Protein AF-A0A1C6A263-F1 (afdb_monomer)

pLDDT: mean 91.58, std 9.67, range [44.56, 97.38]

Secondary structure (DSSP, 8-state):
--TTEEEEETTEEEEGGGEEEE-SSEEEEE-TTS-EEEEEPPTTTHHHHHHHHHHHHHH-

Mean predicted aligned error: 3.46 Å

Nearest PDB structures (foldseek):
  2a5h-assembly1_B  TM=7.674E-01  e=4.767E+00  Clostridium subterminale
  5ejy-assembly1_A  TM=5.185E-01  e=2.514E+00  Dictyostelium disc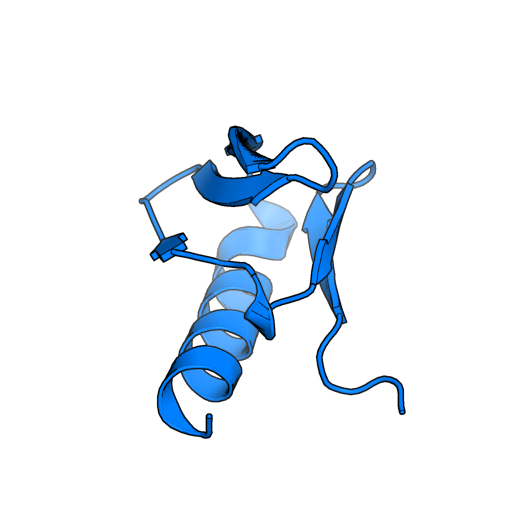oideum
  7n4d-assembly3_C  TM=5.639E-01  e=4.194E+00  Naegleria fowleri
  6y2q-assembly1_B  TM=4.890E-01  e=6.157E+00  Escherichia coli K-12

Sequence (60 aa):
MGRSFVRIHQRYLVNGKKVTHIGRTSLDILGQNREMQNLPISRALKETATTKLARIMLIG

Foldseek 3Di:
DPLQWADFDPPDIDRLVQWPDDDPFWTWGQDPVRDIDIGGGDPVCNVVRVVSSVVSVVVD

Structure (mmCIF, N/CA/C/O backbone):
data_AF-A0A1C6A263-F1
#
_entry.id   AF-A0A1C6A263-F1
#
loop_
_atom_site.group_PDB
_atom_site.id
_atom_site.type_symbol
_atom_site.label_atom_id
_atom_site.label_alt_id
_atom_site.label_comp_id
_atom_site.label_asym_id
_atom_site.label_entity_id
_atom_site.label_seq_id
_atom_site.pdbx_PDB_ins_code
_atom_site.Cartn_x
_atom_site.Cartn_y
_atom_site.Cartn_z
_atom_site.occupancy
_atom_site.B_iso_or_equiv
_atom_site.auth_seq_id
_atom_site.auth_comp_id
_atom_site.auth_asym_id
_atom_site.auth_atom_id
_atom_site.pdbx_PDB_model_num
ATOM 1 N N . MET A 1 1 ? -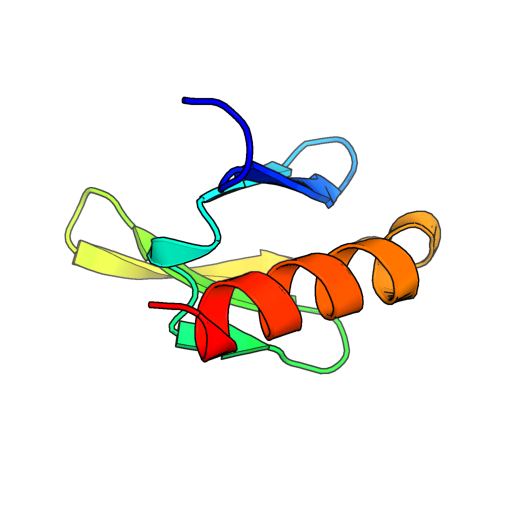13.392 -11.767 -2.456 1.00 44.56 1 MET A N 1
ATOM 2 C CA . MET A 1 1 ? -13.031 -11.069 -1.200 1.00 44.56 1 MET A CA 1
ATOM 3 C C . MET A 1 1 ? -11.513 -10.947 -0.923 1.00 44.56 1 MET A C 1
ATOM 5 O O . MET A 1 1 ? -11.163 -10.477 0.145 1.00 44.56 1 MET A O 1
ATOM 9 N N . GLY A 1 2 ? -10.590 -11.263 -1.856 1.00 59.16 2 GLY A N 1
ATOM 10 C CA . GLY A 1 2 ? -9.127 -11.170 -1.611 1.00 59.16 2 GLY A CA 1
ATOM 11 C C . GLY A 1 2 ? -8.333 -10.179 -2.481 1.00 59.16 2 GLY A C 1
ATOM 12 O O . GLY A 1 2 ? -7.123 -10.074 -2.329 1.00 59.16 2 GLY A O 1
ATOM 13 N N . ARG A 1 3 ? -8.978 -9.453 -3.408 1.00 66.12 3 ARG A N 1
ATOM 14 C CA . ARG A 1 3 ? -8.281 -8.602 -4.400 1.00 66.12 3 ARG A CA 1
ATOM 15 C C . ARG A 1 3 ? -7.792 -7.253 -3.854 1.00 66.12 3 ARG A C 1
ATOM 17 O O . ARG A 1 3 ? -7.032 -6.578 -4.535 1.00 66.12 3 ARG A O 1
ATOM 24 N N . SER A 1 4 ? -8.225 -6.861 -2.657 1.00 87.12 4 SER A N 1
ATOM 25 C CA . SER A 1 4 ? -7.889 -5.571 -2.046 1.00 87.12 4 SER A CA 1
ATOM 26 C C . SER A 1 4 ? -6.648 -5.611 -1.156 1.00 87.12 4 SER A C 1
ATOM 28 O O . SER A 1 4 ? -6.150 -4.550 -0.802 1.00 87.12 4 SER A O 1
ATOM 30 N N . PHE A 1 5 ? -6.134 -6.786 -0.781 1.00 92.88 5 PHE A N 1
ATOM 31 C CA . PHE A 1 5 ? -4.927 -6.883 0.043 1.00 92.88 5 PHE A CA 1
ATOM 32 C C . PHE A 1 5 ? -3.675 -7.025 -0.823 1.00 92.88 5 PHE A C 1
ATOM 34 O O . PHE A 1 5 ? -3.616 -7.859 -1.726 1.00 92.88 5 PHE A O 1
ATOM 41 N N . VAL A 1 6 ? -2.654 -6.224 -0.527 1.00 95.19 6 VAL A N 1
ATOM 42 C CA . VAL A 1 6 ? -1.382 -6.199 -1.253 1.00 95.19 6 VAL A CA 1
ATOM 43 C C . VAL A 1 6 ? -0.240 -6.397 -0.266 1.00 95.19 6 VAL A C 1
ATOM 45 O O . VAL A 1 6 ? -0.149 -5.718 0.756 1.00 95.19 6 VAL A O 1
ATOM 48 N N . ARG A 1 7 ? 0.645 -7.353 -0.558 1.00 96.25 7 ARG A N 1
ATOM 49 C CA . ARG A 1 7 ? 1.886 -7.545 0.198 1.00 96.25 7 ARG A CA 1
ATOM 50 C C . ARG A 1 7 ? 2.915 -6.520 -0.274 1.00 96.25 7 ARG A C 1
ATOM 52 O O . ARG A 1 7 ? 3.206 -6.455 -1.465 1.00 96.25 7 ARG A O 1
ATOM 59 N N . ILE A 1 8 ? 3.449 -5.742 0.663 1.00 95.88 8 ILE A N 1
ATOM 60 C CA . ILE A 1 8 ? 4.351 -4.606 0.383 1.00 95.88 8 ILE A CA 1
ATOM 61 C C . ILE A 1 8 ? 5.759 -4.824 0.953 1.00 95.88 8 ILE A C 1
ATOM 63 O O . ILE A 1 8 ? 6.715 -4.167 0.559 1.00 95.88 8 ILE A O 1
ATOM 67 N N . HIS A 1 9 ? 5.880 -5.748 1.906 1.00 95.25 9 HIS A N 1
ATOM 68 C CA . HIS A 1 9 ? 7.103 -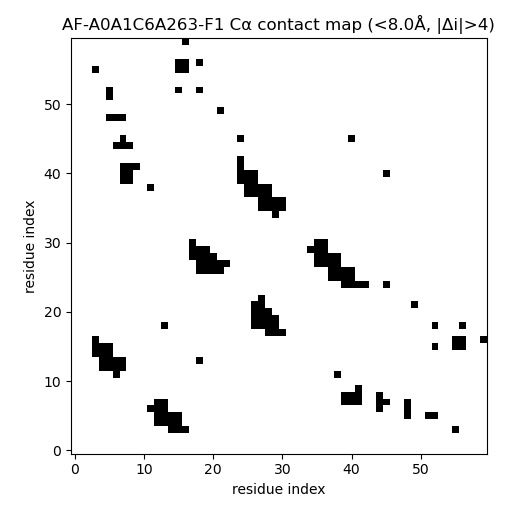6.109 2.613 1.00 95.25 9 HIS A CA 1
ATOM 69 C C . HIS A 1 9 ? 6.940 -7.537 3.158 1.00 95.25 9 HIS A C 1
ATOM 71 O O . HIS A 1 9 ? 5.818 -8.035 3.257 1.00 95.25 9 HIS A O 1
ATOM 77 N N . GLN A 1 10 ? 8.027 -8.182 3.594 1.00 93.31 10 GLN A N 1
ATOM 78 C CA . GLN A 1 10 ? 7.977 -9.543 4.159 1.00 93.31 10 GLN A CA 1
ATOM 79 C C . GLN A 1 10 ? 7.069 -9.658 5.405 1.00 93.31 10 GLN A C 1
ATOM 81 O O . GLN A 1 10 ? 6.530 -10.722 5.683 1.00 93.31 10 GLN A O 1
ATOM 86 N N . ARG A 1 11 ? 6.867 -8.542 6.124 1.00 94.19 11 ARG A N 1
ATOM 87 C CA . ARG A 1 11 ? 6.066 -8.451 7.363 1.00 94.19 11 ARG A CA 1
ATOM 88 C C . ARG A 1 11 ? 4.720 -7.746 7.188 1.00 94.19 11 ARG A C 1
ATOM 90 O O . ARG A 1 11 ? 3.956 -7.686 8.142 1.00 94.19 11 ARG A O 1
ATOM 97 N N . TYR A 1 12 ? 4.438 -7.187 6.009 1.00 94.81 12 TYR A N 1
ATOM 98 C CA . TYR A 1 12 ? 3.297 -6.289 5.829 1.00 94.81 12 TYR A CA 1
ATOM 99 C C . TYR A 1 12 ? 2.387 -6.744 4.691 1.00 94.81 12 TYR A C 1
ATOM 101 O O . TYR A 1 12 ? 2.789 -6.821 3.524 1.00 94.81 12 TYR A O 1
ATOM 109 N N . LEU A 1 13 ? 1.132 -6.999 5.058 1.00 94.69 13 LEU A N 1
ATOM 110 C CA . LEU A 1 13 ? 0.001 -7.195 4.163 1.00 94.69 13 LEU A CA 1
ATOM 111 C C . LEU A 1 13 ? -0.982 -6.043 4.397 1.00 94.69 13 LEU A C 1
ATOM 113 O O . LEU A 1 13 ? -1.541 -5.920 5.482 1.00 94.69 13 LEU A O 1
ATOM 117 N N . VAL A 1 14 ? -1.167 -5.189 3.394 1.00 94.25 14 VAL A N 1
ATOM 118 C CA . VAL A 1 14 ? -1.929 -3.940 3.519 1.00 94.25 14 VAL A CA 1
ATOM 119 C C . VAL A 1 14 ? -3.247 -4.033 2.771 1.00 94.25 14 VAL A C 1
ATOM 121 O O . VAL A 1 14 ? -3.295 -4.534 1.651 1.00 94.25 14 VAL A O 1
ATOM 124 N N . ASN A 1 15 ? -4.318 -3.517 3.375 1.00 93.62 15 ASN A N 1
ATOM 125 C CA . ASN A 1 15 ? -5.584 -3.303 2.682 1.00 93.62 15 ASN A CA 1
ATOM 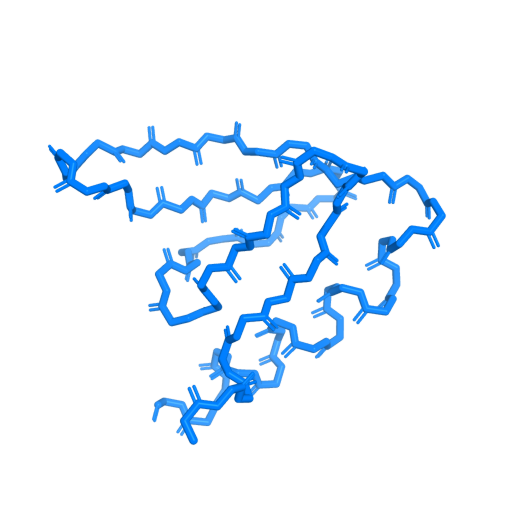126 C C . ASN A 1 15 ? -5.480 -2.051 1.799 1.00 93.62 15 ASN A C 1
ATOM 128 O O . ASN A 1 15 ? -5.473 -0.933 2.309 1.00 93.62 15 ASN A O 1
ATOM 132 N N . GLY A 1 16 ? -5.444 -2.239 0.482 1.00 93.75 16 GLY A N 1
ATOM 133 C CA . GLY A 1 16 ? -5.330 -1.176 -0.513 1.00 93.75 16 GLY A CA 1
ATOM 134 C C . GLY A 1 16 ? -6.454 -0.141 -0.462 1.00 93.75 16 GLY A C 1
ATOM 135 O O . GLY A 1 16 ? -6.210 1.008 -0.797 1.00 93.75 16 GLY A O 1
ATOM 136 N N . LYS A 1 17 ? -7.646 -0.496 0.044 1.00 92.00 17 LYS A N 1
ATOM 137 C CA . LYS A 1 17 ? -8.752 0.464 0.235 1.00 92.00 17 LYS A CA 1
ATOM 138 C C . LYS A 1 17 ? -8.514 1.455 1.383 1.00 92.00 17 LYS A C 1
ATOM 140 O O . LYS A 1 17 ? -9.260 2.414 1.518 1.00 92.00 17 LYS A O 1
ATOM 145 N N . LYS A 1 18 ? -7.525 1.199 2.245 1.00 93.19 18 LYS A N 1
ATOM 146 C CA . LYS A 1 18 ? -7.154 2.075 3.368 1.00 93.19 18 LYS A CA 1
ATOM 147 C C . LYS A 1 18 ? -5.870 2.864 3.111 1.00 93.19 18 LYS A C 1
ATOM 149 O O . LYS A 1 18 ? -5.410 3.560 4.012 1.00 93.19 18 LYS A O 1
ATOM 154 N N . VAL A 1 19 ? -5.277 2.722 1.925 1.00 94.94 19 VAL A N 1
ATOM 155 C CA . VAL A 1 19 ? -4.089 3.482 1.527 1.00 94.94 19 VAL A CA 1
ATOM 156 C C . VAL A 1 19 ? -4.521 4.888 1.143 1.00 94.94 19 VAL A C 1
ATOM 158 O O . VAL A 1 19 ? -5.400 5.057 0.302 1.00 94.94 19 VAL A O 1
ATOM 161 N N . THR A 1 20 ? -3.904 5.884 1.769 1.00 95.31 20 THR A N 1
ATOM 162 C CA . THR A 1 20 ? -4.185 7.305 1.530 1.00 95.31 20 THR A CA 1
ATOM 163 C C . THR A 1 20 ? -3.123 7.943 0.642 1.00 95.31 20 THR A C 1
ATOM 165 O O . THR A 1 20 ? -3.445 8.813 -0.163 1.00 95.31 20 THR A O 1
ATOM 168 N N . HIS A 1 21 ? -1.872 7.482 0.730 1.00 95.94 21 HIS A N 1
ATOM 169 C CA . HIS A 1 21 ? -0.771 7.989 -0.082 1.00 95.94 21 HIS A CA 1
ATOM 170 C C . HIS A 1 21 ? 0.246 6.889 -0.426 1.00 95.94 21 HIS A C 1
ATOM 172 O O . HIS A 1 21 ? 0.562 6.027 0.397 1.00 95.94 21 HIS A O 1
ATOM 178 N N . ILE A 1 22 ? 0.777 6.930 -1.655 1.00 95.56 22 ILE A N 1
ATOM 179 C CA . ILE A 1 22 ? 1.850 6.047 -2.131 1.00 95.56 22 ILE A CA 1
ATOM 180 C C . ILE A 1 22 ? 3.111 6.888 -2.338 1.00 95.56 22 ILE A C 1
ATOM 182 O O . ILE A 1 22 ? 3.228 7.610 -3.327 1.00 95.56 22 ILE A O 1
ATOM 186 N N . GLY A 1 23 ? 4.070 6.763 -1.422 1.00 94.25 23 GLY A N 1
ATOM 187 C CA . GLY A 1 23 ? 5.373 7.410 -1.516 1.00 94.25 23 GLY A CA 1
ATOM 188 C C . GLY A 1 23 ? 6.410 6.578 -2.280 1.00 94.25 23 GLY A C 1
ATOM 189 O O . GLY A 1 23 ? 6.163 5.471 -2.765 1.00 94.25 23 GLY A O 1
ATOM 190 N N . ARG A 1 24 ? 7.643 7.097 -2.365 1.00 93.19 24 ARG A N 1
ATOM 191 C CA . ARG A 1 24 ? 8.742 6.439 -3.102 1.00 93.19 24 ARG A CA 1
ATOM 192 C C . ARG A 1 24 ? 9.226 5.142 -2.442 1.00 93.19 24 ARG A C 1
ATOM 194 O O . ARG A 1 24 ? 9.670 4.238 -3.154 1.00 93.19 24 ARG A O 1
ATOM 201 N N . THR A 1 25 ? 9.217 5.071 -1.114 1.00 94.88 25 THR A N 1
ATOM 202 C CA . THR A 1 25 ? 9.739 3.936 -0.321 1.00 94.88 25 THR A CA 1
ATOM 203 C C . THR A 1 25 ? 8.810 3.511 0.813 1.00 94.88 25 THR A C 1
ATOM 205 O O . THR A 1 25 ? 9.106 2.540 1.507 1.00 94.88 25 THR A O 1
ATOM 208 N N . SER A 1 26 ? 7.697 4.211 1.004 1.00 96.75 26 SER A N 1
ATOM 209 C CA . SER A 1 26 ? 6.710 3.947 2.045 1.00 96.75 26 SER A CA 1
ATOM 210 C C . SER A 1 26 ? 5.303 4.306 1.567 1.00 96.75 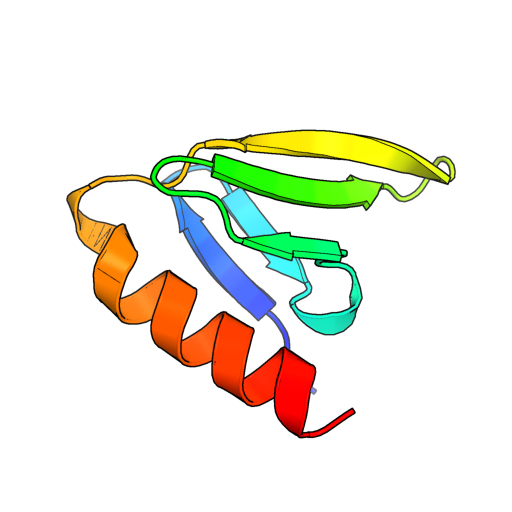26 SER A C 1
ATOM 212 O O . SER A 1 26 ? 5.133 4.916 0.510 1.00 96.75 26 SER A O 1
ATOM 214 N N . LEU A 1 27 ? 4.303 3.871 2.326 1.00 95.94 27 LEU A N 1
ATOM 215 C CA . LEU A 1 27 ? 2.882 4.124 2.101 1.00 95.94 27 LEU A CA 1
ATOM 216 C C . LEU A 1 27 ? 2.281 4.699 3.374 1.00 95.94 27 LEU A C 1
ATOM 218 O O . LEU A 1 27 ? 2.617 4.216 4.456 1.00 95.94 27 LEU A O 1
ATOM 222 N N . ASP A 1 28 ? 1.329 5.610 3.231 1.00 97.06 28 ASP A N 1
ATOM 223 C CA . ASP A 1 28 ? 0.487 6.039 4.343 1.00 97.06 28 ASP A CA 1
ATOM 224 C C . ASP A 1 28 ? -0.849 5.305 4.295 1.00 97.06 28 ASP A C 1
ATOM 226 O O . ASP A 1 28 ? -1.473 5.160 3.234 1.00 97.06 28 ASP A O 1
ATOM 230 N N . ILE A 1 29 ? -1.276 4.805 5.453 1.00 95.56 29 ILE A N 1
ATOM 231 C CA . ILE A 1 29 ? -2.541 4.093 5.610 1.00 95.56 29 ILE A CA 1
ATOM 232 C C . ILE A 1 29 ? -3.330 4.618 6.803 1.00 95.56 29 ILE A C 1
ATOM 234 O O . ILE A 1 29 ? -2.758 5.021 7.816 1.00 95.56 29 ILE A O 1
ATOM 238 N N . LEU A 1 30 ? -4.657 4.519 6.715 1.00 93.88 30 LEU A N 1
ATOM 239 C CA . LEU A 1 30 ? -5.533 4.692 7.869 1.00 93.88 30 LEU A CA 1
ATOM 240 C C . LEU A 1 30 ? -5.622 3.382 8.656 1.00 93.88 30 LEU A C 1
ATOM 242 O O . LEU A 1 30 ? -6.242 2.406 8.215 1.00 93.88 30 LEU A O 1
ATOM 246 N N . GLY A 1 31 ? -4.984 3.366 9.825 1.00 86.94 31 GLY A N 1
ATOM 247 C CA . GLY A 1 31 ? -4.993 2.254 10.766 1.00 86.94 31 GLY A CA 1
ATOM 248 C C . GLY A 1 31 ? -6.384 1.954 11.330 1.00 86.94 31 GLY A C 1
ATOM 249 O O . GL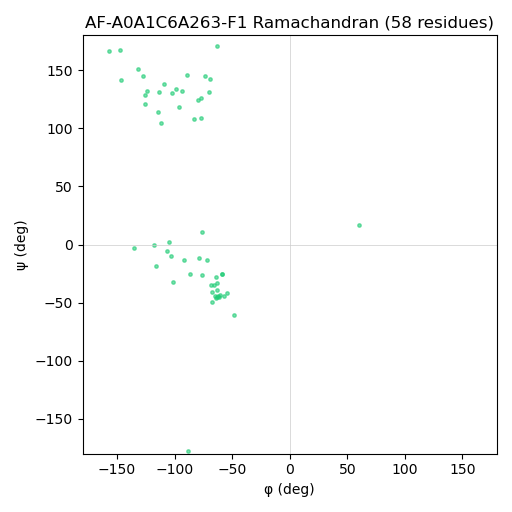Y A 1 31 ? -7.355 2.686 11.131 1.00 86.94 31 GLY A O 1
ATOM 250 N N . GLN A 1 32 ? -6.510 0.836 12.048 1.00 85.94 32 GLN A N 1
ATOM 251 C CA . GLN A 1 32 ? -7.783 0.455 12.680 1.00 85.94 32 GLN A CA 1
ATOM 252 C C . GLN A 1 32 ? -8.205 1.430 13.785 1.00 85.94 32 GLN A C 1
ATOM 254 O O . GLN A 1 32 ? -9.387 1.729 13.917 1.00 85.94 32 GLN A O 1
ATOM 259 N N . ASN A 1 33 ? -7.233 1.978 14.509 1.00 90.62 33 ASN A N 1
ATOM 260 C CA . ASN A 1 33 ? -7.402 3.015 15.526 1.00 90.62 33 ASN A CA 1
ATOM 261 C C . ASN A 1 33 ? -7.629 4.422 14.939 1.00 90.62 33 ASN A C 1
ATOM 263 O O . ASN A 1 33 ? -7.597 5.397 15.679 1.00 90.62 33 ASN A O 1
ATOM 267 N N . ARG A 1 34 ? -7.871 4.536 13.623 1.00 87.12 34 ARG A N 1
ATOM 268 C CA . ARG A 1 34 ? -8.001 5.804 12.881 1.00 87.12 34 ARG A CA 1
ATOM 269 C C . ARG A 1 34 ? -6.755 6.694 12.932 1.00 87.12 34 ARG A C 1
ATOM 271 O O . ARG A 1 34 ? -6.829 7.862 12.567 1.00 87.12 34 ARG A O 1
ATOM 278 N N . GLU A 1 35 ? -5.611 6.136 13.306 1.00 94.31 35 GLU A N 1
ATOM 279 C CA . GLU A 1 35 ? -4.333 6.831 13.224 1.00 94.31 35 GLU A CA 1
ATOM 280 C C . GLU A 1 35 ? -3.680 6.591 11.863 1.00 94.31 35 GLU A C 1
ATOM 282 O O . GLU A 1 35 ? -3.804 5.515 11.264 1.00 94.31 35 GLU A O 1
ATOM 287 N N . MET A 1 36 ? -2.972 7.606 11.375 1.00 94.88 36 MET A N 1
ATOM 288 C CA . MET A 1 36 ? -2.112 7.475 10.205 1.00 94.88 36 MET A CA 1
ATOM 289 C C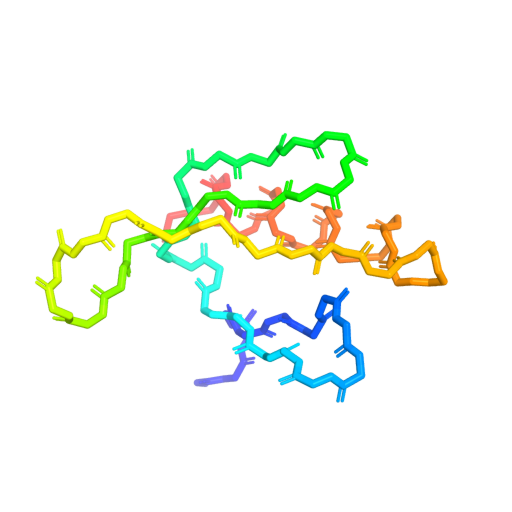 . MET A 1 36 ? -0.894 6.624 10.548 1.00 94.88 36 MET A C 1
ATOM 291 O O . MET A 1 36 ? -0.221 6.863 11.548 1.00 94.88 36 MET A O 1
ATOM 295 N N . GLN A 1 37 ? -0.597 5.644 9.698 1.00 95.38 37 GLN A N 1
ATOM 296 C CA . GLN A 1 37 ? 0.601 4.820 9.815 1.00 95.38 37 GLN A CA 1
ATOM 297 C C . GLN A 1 37 ? 1.402 4.880 8.524 1.00 95.38 37 GLN A C 1
ATOM 299 O O . GLN A 1 37 ? 0.851 4.660 7.445 1.00 95.38 37 GLN A O 1
ATOM 304 N N . ASN A 1 38 ? 2.708 5.105 8.657 1.00 96.56 38 ASN A N 1
ATOM 305 C CA . ASN A 1 38 ? 3.651 5.021 7.551 1.00 96.56 38 ASN A CA 1
ATOM 306 C C . ASN A 1 38 ? 4.304 3.632 7.537 1.00 96.56 38 ASN A C 1
ATOM 308 O O . ASN A 1 38 ? 4.966 3.236 8.497 1.00 96.56 38 ASN A O 1
ATOM 312 N N . LEU A 1 39 ? 4.109 2.877 6.456 1.00 96.19 39 LEU A N 1
ATOM 313 C CA . LEU A 1 39 ? 4.630 1.518 6.311 1.00 96.19 39 LEU A CA 1
ATOM 314 C C . LEU A 1 39 ? 5.693 1.448 5.210 1.00 96.19 39 LEU A C 1
ATOM 316 O O . LEU A 1 39 ? 5.442 1.906 4.092 1.00 96.19 39 LEU A O 1
ATOM 320 N N . PRO A 1 40 ? 6.863 0.834 5.464 1.00 97.38 40 PRO A N 1
ATOM 321 C CA . PRO A 1 40 ? 7.909 0.717 4.460 1.00 97.38 40 PRO A CA 1
ATOM 322 C C . PRO A 1 40 ? 7.543 -0.314 3.387 1.00 97.38 40 PRO A C 1
ATOM 324 O O . PRO A 1 40 ? 6.971 -1.372 3.668 1.00 97.38 40 PRO A O 1
ATOM 327 N N . ILE A 1 41 ? 7.959 -0.031 2.155 1.00 97.00 41 ILE A N 1
ATOM 328 C CA . ILE A 1 41 ? 7.850 -0.944 1.017 1.00 97.00 41 ILE A CA 1
ATOM 329 C C . ILE A 1 41 ? 9.225 -1.562 0.766 1.00 97.00 41 ILE A C 1
ATOM 331 O O . ILE A 1 41 ? 10.225 -0.848 0.649 1.00 97.00 41 ILE A O 1
ATOM 335 N N . SER A 1 42 ? 9.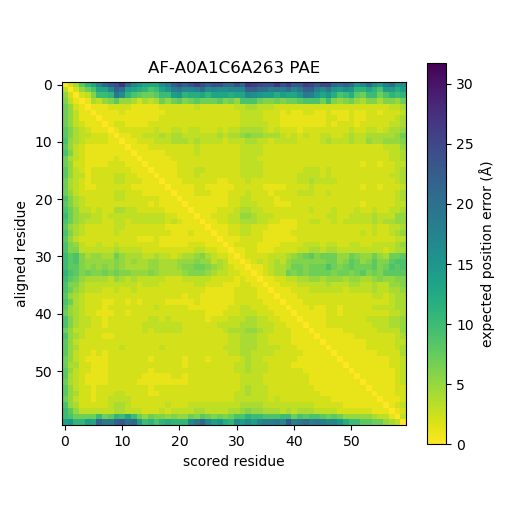302 -2.889 0.647 1.00 96.56 42 SER A N 1
ATOM 336 C CA . SER A 1 42 ? 10.565 -3.522 0.263 1.00 96.56 42 SER A CA 1
ATOM 337 C C . SER A 1 42 ? 10.901 -3.198 -1.191 1.00 96.56 42 SER A C 1
ATOM 339 O O . SER A 1 42 ? 10.036 -3.200 -2.066 1.00 96.56 42 SER A O 1
ATOM 341 N N . ARG A 1 43 ? 12.190 -2.983 -1.478 1.00 95.38 43 ARG A N 1
ATOM 342 C CA . ARG A 1 43 ? 12.668 -2.724 -2.848 1.00 95.38 43 ARG A CA 1
ATOM 343 C C . ARG A 1 43 ? 12.235 -3.824 -3.821 1.00 95.38 43 ARG A C 1
ATOM 345 O O . ARG A 1 43 ? 11.763 -3.509 -4.904 1.00 95.38 43 ARG A O 1
ATOM 352 N N . ALA A 1 44 ? 12.317 -5.085 -3.390 1.00 96.31 44 ALA A N 1
ATOM 353 C CA . ALA A 1 44 ? 11.945 -6.248 -4.194 1.00 96.31 44 ALA A CA 1
ATOM 354 C C . ALA A 1 44 ? 10.449 -6.304 -4.554 1.00 96.31 44 ALA A C 1
ATOM 356 O O . ALA A 1 44 ? 10.092 -6.882 -5.572 1.00 96.31 44 ALA A O 1
ATOM 357 N N . LEU A 1 45 ? 9.566 -5.721 -3.732 1.00 95.31 45 LEU A N 1
ATOM 358 C CA . LEU A 1 45 ? 8.120 -5.732 -3.981 1.00 95.31 45 LEU A CA 1
ATOM 359 C C . LEU A 1 45 ? 7.594 -4.407 -4.525 1.00 95.31 45 LEU A C 1
ATOM 361 O O . LEU A 1 45 ? 6.441 -4.364 -4.944 1.00 95.31 45 LEU A O 1
ATOM 365 N N . LYS A 1 46 ? 8.412 -3.348 -4.527 1.00 95.44 46 LYS A N 1
ATOM 366 C CA . LYS A 1 46 ? 7.983 -1.973 -4.788 1.00 95.44 46 LYS A CA 1
ATOM 367 C C . LYS A 1 46 ? 7.119 -1.853 -6.033 1.00 95.44 46 LYS A C 1
ATOM 369 O O . LYS A 1 46 ? 5.964 -1.471 -5.918 1.00 95.44 46 LYS A O 1
ATOM 374 N N . GLU A 1 47 ? 7.657 -2.215 -7.188 1.00 95.50 47 GLU A N 1
ATOM 375 C CA . GLU A 1 47 ? 6.992 -2.002 -8.475 1.00 95.50 47 GLU A CA 1
ATOM 376 C C . GLU A 1 47 ? 5.658 -2.755 -8.580 1.00 95.50 47 GLU A C 1
ATOM 378 O O . GLU A 1 47 ? 4.625 -2.194 -8.956 1.00 95.50 47 GLU A O 1
ATOM 383 N N . THR A 1 48 ? 5.650 -4.021 -8.156 1.00 95.12 48 THR A N 1
ATOM 384 C CA . THR A 1 48 ? 4.435 -4.842 -8.164 1.00 95.12 48 THR A CA 1
ATOM 385 C C . THR A 1 48 ? 3.407 -4.335 -7.148 1.00 95.12 48 THR A C 1
ATOM 387 O O . THR A 1 48 ? 2.209 -4.310 -7.437 1.00 95.12 48 THR A O 1
ATOM 390 N N . ALA A 1 49 ? 3.850 -3.928 -5.957 1.00 95.50 49 ALA A N 1
ATOM 391 C CA . ALA A 1 49 ? 2.982 -3.444 -4.893 1.00 95.50 49 ALA A CA 1
ATOM 392 C C . ALA A 1 49 ? 2.337 -2.104 -5.258 1.00 95.50 49 ALA A C 1
ATOM 394 O O . ALA A 1 49 ? 1.115 -1.986 -5.181 1.00 95.50 49 ALA A O 1
ATOM 395 N N . THR A 1 50 ? 3.121 -1.122 -5.714 1.00 95.31 50 THR A N 1
ATOM 396 C CA . THR A 1 50 ? 2.607 0.205 -6.082 1.00 95.31 50 THR A CA 1
ATOM 397 C C . THR A 1 50 ? 1.640 0.123 -7.254 1.00 95.31 50 THR A C 1
ATOM 399 O O . THR A 1 50 ? 0.594 0.759 -7.212 1.00 95.31 50 THR A O 1
ATOM 402 N N . THR A 1 51 ? 1.914 -0.721 -8.253 1.00 95.31 51 THR A N 1
ATOM 403 C CA . THR A 1 51 ? 1.009 -0.919 -9.398 1.00 95.31 51 THR A CA 1
ATOM 404 C C . THR A 1 51 ? -0.341 -1.492 -8.968 1.00 95.31 51 THR A C 1
ATOM 406 O O . THR A 1 51 ? -1.393 -1.018 -9.398 1.00 95.31 51 THR A O 1
ATOM 409 N N . LYS A 1 52 ? -0.337 -2.506 -8.093 1.00 95.12 52 LYS A N 1
ATOM 410 C CA . LYS A 1 52 ? -1.576 -3.100 -7.567 1.00 95.12 52 LYS A CA 1
ATOM 411 C C . LYS A 1 52 ? -2.357 -2.104 -6.714 1.00 95.12 52 LYS A C 1
ATOM 413 O O . LYS A 1 52 ? -3.568 -1.997 -6.878 1.00 95.12 52 LYS A O 1
ATOM 418 N N . LEU A 1 53 ? -1.668 -1.371 -5.840 1.00 94.88 53 LEU A N 1
ATOM 419 C CA . LEU A 1 53 ? -2.283 -0.362 -4.982 1.00 94.88 53 LEU A CA 1
ATOM 420 C C . LEU A 1 53 ? -2.883 0.786 -5.795 1.00 94.88 53 LEU A C 1
ATOM 422 O O . LEU A 1 53 ? -4.044 1.110 -5.585 1.00 94.88 53 LEU A O 1
ATOM 426 N N . ALA A 1 54 ? -2.154 1.322 -6.776 1.00 94.00 54 ALA A N 1
ATOM 427 C CA . ALA A 1 54 ? -2.654 2.376 -7.655 1.00 94.00 54 ALA A CA 1
ATOM 428 C C . ALA A 1 54 ? -3.934 1.945 -8.387 1.00 94.00 54 ALA A C 1
ATOM 430 O O . ALA A 1 54 ? -4.913 2.683 -8.403 1.00 94.00 54 ALA A O 1
ATOM 431 N N . ARG A 1 55 ? -3.980 0.714 -8.919 1.00 94.06 55 ARG A N 1
ATOM 432 C CA . ARG A 1 55 ? -5.205 0.177 -9.537 1.00 94.06 55 ARG A CA 1
ATOM 433 C C . ARG A 1 55 ? -6.368 0.101 -8.552 1.00 94.06 55 ARG A C 1
ATOM 435 O O . ARG A 1 55 ? -7.476 0.467 -8.913 1.00 94.06 55 ARG A O 1
ATOM 442 N N . ILE A 1 56 ? -6.131 -0.362 -7.326 1.00 93.50 56 ILE A N 1
ATOM 443 C CA . ILE A 1 56 ? -7.178 -0.427 -6.295 1.00 93.50 56 ILE A CA 1
ATOM 444 C C . ILE A 1 56 ? -7.692 0.980 -5.963 1.00 93.50 56 ILE A C 1
ATOM 446 O O . ILE A 1 56 ? -8.902 1.168 -5.897 1.00 93.50 56 ILE A O 1
ATOM 450 N N . MET A 1 57 ? -6.794 1.957 -5.808 1.00 89.88 57 MET A N 1
ATOM 451 C CA . MET A 1 57 ? -7.155 3.348 -5.510 1.00 89.88 57 MET A CA 1
ATOM 452 C C . MET A 1 57 ? -7.971 4.004 -6.632 1.00 89.88 57 MET A C 1
ATOM 454 O O . MET A 1 57 ? -8.839 4.817 -6.344 1.00 89.88 57 MET A O 1
ATOM 458 N N . LEU A 1 58 ? -7.725 3.640 -7.895 1.00 90.00 58 LEU A N 1
ATOM 459 C CA . LEU A 1 58 ? -8.476 4.158 -9.045 1.00 90.00 58 LEU A CA 1
ATOM 460 C C . LEU A 1 58 ? -9.870 3.534 -9.204 1.00 90.00 58 LEU A C 1
ATOM 462 O O . LEU A 1 58 ? -10.739 4.155 -9.806 1.00 90.00 58 LEU A O 1
ATOM 466 N N . ILE A 1 59 ? -10.078 2.306 -8.721 1.00 84.19 59 ILE A N 1
ATOM 467 C CA . IL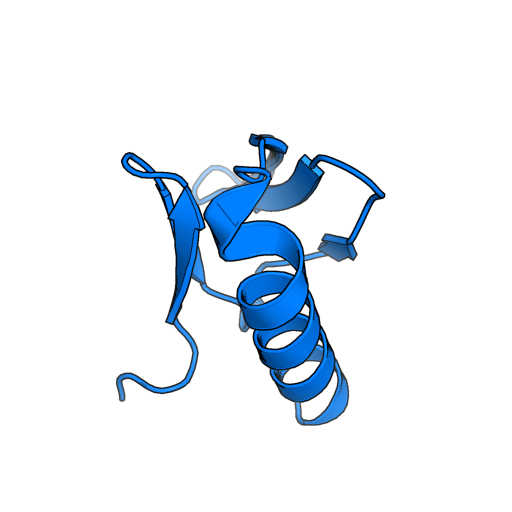E A 1 59 ? -11.329 1.560 -8.940 1.00 84.19 59 ILE A CA 1
ATOM 468 C C . ILE A 1 59 ? -12.402 1.882 -7.880 1.00 84.19 59 ILE A C 1
ATOM 470 O O . ILE A 1 59 ? -13.581 1.759 -8.198 1.00 84.19 59 ILE A O 1
ATOM 474 N N . GLY A 1 60 ? -12.024 2.323 -6.670 1.00 61.44 60 GLY A N 1
ATOM 475 C CA . GLY A 1 60 ? -12.958 2.610 -5.560 1.00 61.44 60 GLY A CA 1
ATOM 476 C C . GLY A 1 60 ? -13.522 1.364 -4.873 1.00 61.44 60 GLY A C 1
ATOM 477 O O . GLY A 1 60 ? -14.497 0.770 -5.369 1.00 61.44 60 GLY A O 1
#

Solvent-accessible surface area (backbone atoms only — not comparable to full-atom values): 3587 Å² total; per-residue (Å²): 143,68,89,51,58,42,60,31,33,101,89,40,76,41,57,28,90,39,52,78,44,84,56,97,55,34,33,34,28,59,43,94,86,72,43,80,40,81,43,70,40,33,80,94,32,37,71,66,28,52,54,53,35,52,54,46,62,75,69,112

Radius of gyration: 10.48 Å; Cα contacts (8 Å, |Δi|>4): 88; chains: 1; bounding box: 26×19×25 Å